Protein AF-A0A7X0IKD5-F1 (afdb_monomer)

Foldseek 3Di:
DDDDDDDDDPPPPPDDPDPPPPPPDDDDPDDDDDPPVVVQVLQVVLCVVCVQWRWGADPVVCKIKIWGPDPQPHIDIDIGNDPVVRVVVVVVVVVVSVVVVVVVVVD

Organism: NCBI:txid321317

Structure (mmCIF, N/CA/C/O backbone):
data_AF-A0A7X0IKD5-F1
#
_entry.id   AF-A0A7X0IKD5-F1
#
loop_
_atom_site.group_PDB
_atom_site.id
_atom_site.type_symbol
_atom_site.label_atom_id
_atom_site.label_alt_id
_atom_site.label_comp_id
_atom_site.label_asym_id
_atom_site.label_entity_id
_atom_site.label_seq_id
_atom_site.pdbx_PDB_ins_code
_atom_site.Cartn_x
_atom_site.Cartn_y
_atom_site.Cartn_z
_atom_site.occupancy
_atom_site.B_iso_or_equiv
_atom_site.auth_seq_id
_atom_site.auth_comp_id
_atom_site.auth_asym_id
_atom_site.auth_atom_id
_atom_site.pdbx_PDB_model_num
ATOM 1 N N . MET A 1 1 ? 57.140 53.766 -25.922 1.00 46.47 1 MET A N 1
AT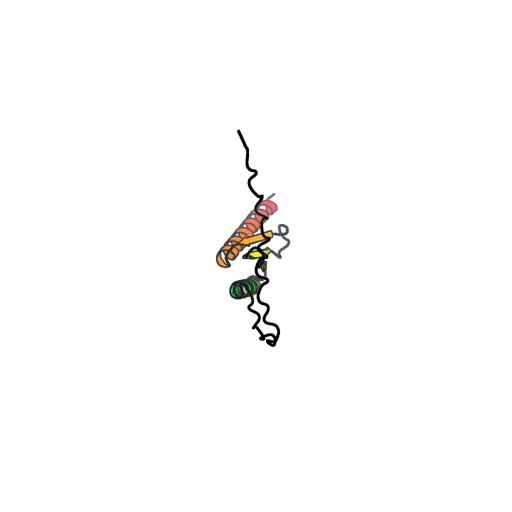OM 2 C CA . MET A 1 1 ? 55.776 53.289 -25.601 1.00 46.47 1 MET A CA 1
ATOM 3 C C . MET A 1 1 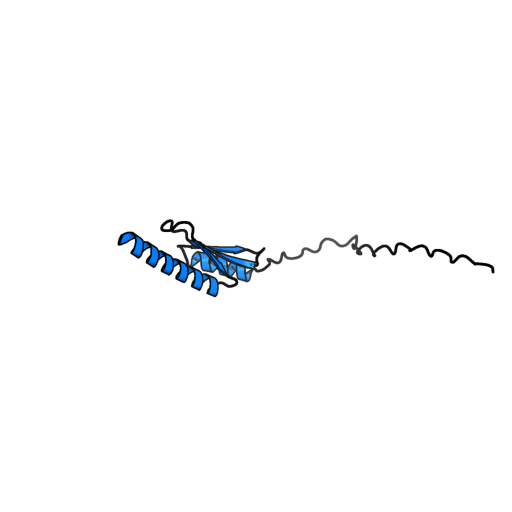? 55.104 52.891 -26.905 1.00 46.47 1 MET A C 1
ATOM 5 O O . MET A 1 1 ? 54.838 53.762 -27.716 1.00 46.47 1 MET A O 1
ATOM 9 N N . SER A 1 2 ? 54.924 51.598 -27.170 1.00 42.94 2 SER A N 1
ATOM 10 C CA . SER A 1 2 ? 54.197 51.131 -28.358 1.00 42.94 2 SER A CA 1
ATOM 11 C C . SER A 1 2 ? 53.437 49.864 -27.976 1.00 42.94 2 SER A C 1
ATOM 13 O O . SER A 1 2 ? 54.025 48.796 -27.806 1.00 42.94 2 SER A O 1
ATOM 15 N N . GLY A 1 3 ? 52.144 50.033 -27.701 1.00 47.09 3 GLY A N 1
ATOM 16 C CA . GLY A 1 3 ? 51.239 48.955 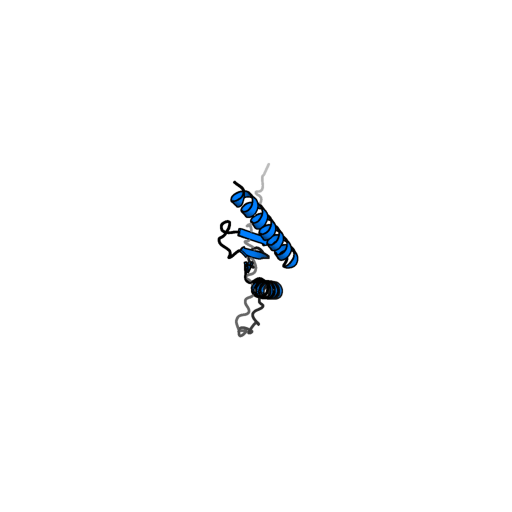-27.330 1.00 47.09 3 GLY A CA 1
ATOM 17 C C . GLY A 1 3 ? 50.872 48.140 -28.562 1.00 47.09 3 GLY A C 1
ATOM 18 O O . GLY A 1 3 ? 50.160 48.622 -29.438 1.00 47.09 3 GLY A O 1
ATOM 19 N N . ARG A 1 4 ? 51.355 46.898 -28.633 1.00 49.28 4 ARG A N 1
ATOM 20 C CA . ARG A 1 4 ? 50.854 45.913 -29.595 1.00 49.28 4 ARG A CA 1
ATOM 21 C C . ARG A 1 4 ? 49.609 45.253 -29.014 1.00 49.28 4 ARG A C 1
ATOM 23 O O . ARG A 1 4 ? 49.666 44.601 -27.973 1.00 49.28 4 ARG A O 1
ATOM 30 N N . HIS A 1 5 ? 48.496 45.457 -29.708 1.00 48.22 5 HIS A N 1
ATOM 31 C CA . HIS A 1 5 ? 47.228 44.769 -29.512 1.00 48.22 5 HIS A CA 1
ATOM 32 C C . HIS A 1 5 ? 47.426 43.245 -29.460 1.00 48.22 5 HIS A C 1
ATOM 34 O O . HIS A 1 5 ? 48.068 42.665 -30.337 1.00 48.22 5 HIS A O 1
ATOM 40 N N . ARG A 1 6 ? 46.851 42.592 -28.441 1.00 51.84 6 ARG A N 1
ATOM 41 C CA . ARG A 1 6 ? 46.657 41.135 -28.434 1.00 51.84 6 ARG A CA 1
ATOM 42 C C . ARG A 1 6 ? 45.565 40.786 -29.452 1.00 51.84 6 ARG A C 1
ATOM 44 O O . ARG A 1 6 ? 44.529 41.453 -29.434 1.00 51.84 6 ARG A O 1
ATOM 51 N N . PRO A 1 7 ? 45.731 39.755 -30.293 1.00 45.53 7 PRO A N 1
ATOM 52 C CA . PRO A 1 7 ? 44.612 39.247 -31.065 1.00 45.53 7 PRO A CA 1
ATOM 53 C C . PRO A 1 7 ? 43.620 38.560 -30.119 1.00 45.53 7 PRO A C 1
ATOM 55 O O . PRO A 1 7 ? 44.000 37.744 -29.276 1.00 45.53 7 PRO A O 1
ATOM 58 N N . VAL A 1 8 ? 42.347 38.927 -30.256 1.00 51.44 8 VAL A N 1
ATOM 59 C CA . VAL A 1 8 ? 41.207 38.183 -29.717 1.00 51.44 8 VAL A CA 1
ATOM 60 C C . VAL A 1 8 ? 41.228 36.816 -30.393 1.00 51.44 8 VAL A C 1
ATOM 62 O O . VAL A 1 8 ? 41.004 36.718 -31.595 1.00 51.44 8 VAL A O 1
ATOM 65 N N . GLN A 1 9 ? 41.565 35.769 -29.640 1.00 52.38 9 GLN A N 1
ATOM 66 C CA . GLN A 1 9 ? 41.351 34.405 -30.104 1.00 52.38 9 GLN A CA 1
ATOM 67 C C . GLN A 1 9 ? 39.844 34.169 -30.113 1.00 52.38 9 GLN A C 1
ATOM 69 O O . GLN A 1 9 ? 39.201 34.169 -29.062 1.00 52.38 9 GLN A O 1
ATOM 74 N N . GLU A 1 10 ? 39.298 34.034 -31.320 1.00 44.50 10 GLU A N 1
ATOM 75 C CA . GLU A 1 10 ? 37.969 33.498 -31.565 1.00 44.50 10 GLU A CA 1
ATOM 76 C C . GLU A 1 10 ? 37.784 32.241 -30.719 1.00 44.50 10 GLU A C 1
ATOM 78 O O . GLU A 1 10 ? 38.531 31.266 -30.835 1.00 44.50 10 GLU A O 1
ATOM 83 N N . ILE A 1 11 ? 36.783 32.280 -29.843 1.00 52.62 11 ILE A N 1
ATOM 84 C CA . ILE A 1 11 ? 36.295 31.106 -29.139 1.00 52.62 11 ILE A CA 1
ATOM 85 C C . ILE A 1 11 ? 35.666 30.236 -30.223 1.00 52.62 11 ILE A C 1
ATOM 87 O O . ILE A 1 11 ? 34.491 30.384 -30.553 1.00 52.62 11 ILE A O 1
ATOM 91 N N . GLY A 1 12 ? 36.487 29.376 -30.826 1.00 43.97 12 GLY A N 1
ATOM 92 C CA . GLY A 1 12 ? 36.030 28.327 -31.713 1.00 43.97 12 GLY A CA 1
ATOM 93 C C . GLY A 1 12 ? 34.936 27.568 -30.982 1.00 43.97 12 GLY A C 1
ATOM 94 O O . GLY A 1 12 ? 35.178 26.955 -29.940 1.00 43.97 12 GLY A O 1
ATOM 95 N N . SER A 1 13 ? 33.719 27.666 -31.504 1.00 56.62 13 SER A N 1
ATOM 96 C CA . SER A 1 13 ? 32.574 26.870 -31.107 1.00 56.62 13 SER A CA 1
ATOM 97 C C . SER A 1 13 ? 32.922 25.405 -31.356 1.00 56.62 13 SER A C 1
ATOM 99 O O . SER A 1 13 ? 32.663 24.840 -32.415 1.00 56.62 13 SER A O 1
ATOM 101 N N . GLN A 1 14 ? 33.564 24.786 -30.365 1.00 58.09 14 GLN A N 1
ATOM 102 C CA . GLN A 1 14 ? 33.742 23.346 -30.269 1.00 58.09 14 GLN A CA 1
ATOM 103 C C . GLN A 1 14 ? 32.338 22.750 -30.162 1.00 58.09 14 GLN A C 1
ATOM 105 O O . GLN A 1 14 ? 31.777 22.602 -29.075 1.00 58.09 14 GLN A O 1
ATOM 110 N N . GLY A 1 15 ? 31.724 22.503 -31.320 1.00 52.44 15 GLY A N 1
ATOM 111 C CA . GLY A 1 15 ? 30.449 21.822 -31.422 1.00 52.44 15 GLY A CA 1
ATOM 112 C C . GLY A 1 15 ? 30.553 20.516 -30.652 1.00 52.44 15 GLY A C 1
ATOM 113 O O . GLY A 1 15 ? 31.449 19.709 -30.906 1.00 52.44 15 GLY A O 1
ATOM 114 N N . ARG A 1 16 ? 29.656 20.316 -29.679 1.00 60.84 16 ARG A N 1
ATOM 115 C CA . ARG A 1 16 ? 29.486 19.013 -29.028 1.00 60.84 16 ARG A CA 1
ATOM 116 C C . ARG A 1 16 ? 29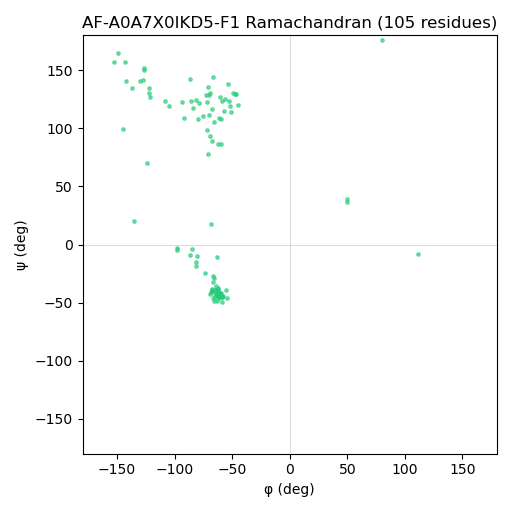.408 17.955 -30.133 1.00 60.84 16 ARG A C 1
ATOM 118 O O . ARG A 1 16 ? 28.606 18.148 -31.050 1.00 60.84 16 ARG A O 1
ATOM 125 N N . PRO A 1 17 ? 30.185 16.860 -30.074 1.00 58.50 17 PRO A N 1
ATOM 126 C CA . PRO A 1 17 ? 30.035 15.796 -31.050 1.00 58.50 17 PRO A CA 1
ATOM 127 C C . PRO A 1 17 ? 28.585 15.316 -30.992 1.00 58.50 17 PRO A C 1
ATOM 129 O O . PRO A 1 17 ? 28.115 14.831 -29.961 1.00 58.50 17 PRO A O 1
ATOM 132 N N . VAL A 1 18 ? 27.859 15.523 -32.092 1.00 66.56 18 VAL A N 1
ATOM 133 C CA . VAL A 1 18 ? 26.505 15.005 -32.270 1.00 66.56 18 VAL A CA 1
ATOM 134 C C . VAL A 1 18 ? 26.592 13.498 -32.073 1.00 66.56 18 VAL A C 1
ATOM 136 O O . VAL A 1 18 ? 27.427 12.833 -32.691 1.00 66.56 18 VAL A O 1
ATOM 139 N N . GLY A 1 19 ? 25.772 12.975 -31.158 1.00 61.12 19 GLY A N 1
ATOM 140 C CA . GLY A 1 19 ? 25.730 11.552 -30.848 1.00 61.12 19 GLY A CA 1
ATOM 141 C C . GLY A 1 19 ? 25.678 10.745 -32.140 1.00 61.12 19 GLY A C 1
ATOM 142 O O . GLY A 1 19 ? 24.882 11.033 -33.033 1.00 61.12 19 GLY A O 1
ATOM 143 N N . ARG A 1 20 ? 26.570 9.760 -32.262 1.00 64.56 20 ARG A N 1
ATOM 144 C CA . ARG A 1 20 ? 26.733 8.950 -33.469 1.00 64.56 20 ARG A CA 1
ATOM 145 C C . ARG A 1 20 ? 25.522 8.026 -33.626 1.00 64.56 20 ARG A C 1
ATOM 147 O O . ARG A 1 20 ? 25.589 6.843 -33.300 1.00 64.56 20 ARG A O 1
ATOM 154 N N . HIS A 1 21 ? 24.402 8.570 -34.100 1.00 59.78 21 HIS A N 1
ATOM 155 C CA . HIS A 1 21 ? 23.265 7.787 -34.562 1.00 59.78 21 HIS A CA 1
ATOM 156 C C . HIS A 1 21 ? 23.768 6.919 -35.715 1.00 59.78 21 HIS A C 1
ATOM 158 O O . HIS A 1 21 ? 24.104 7.425 -36.784 1.00 59.78 21 HIS A O 1
ATOM 164 N N . ARG A 1 22 ? 23.891 5.607 -35.484 1.00 64.62 22 ARG A N 1
ATOM 165 C CA . ARG A 1 22 ? 24.196 4.658 -36.557 1.00 64.62 22 ARG A CA 1
ATOM 166 C C . ARG A 1 22 ? 22.976 4.589 -37.472 1.00 64.62 22 ARG A C 1
ATOM 168 O O . ARG A 1 22 ? 22.052 3.821 -37.213 1.00 64.62 22 ARG A O 1
ATOM 175 N N . SER A 1 23 ? 22.966 5.396 -38.526 1.00 64.38 23 SER A N 1
ATOM 176 C CA . SER A 1 23 ? 22.052 5.207 -39.645 1.00 64.38 23 SER A CA 1
ATOM 177 C C . SER A 1 23 ? 22.323 3.829 -40.265 1.00 64.38 23 SER A C 1
ATOM 179 O O . SER A 1 23 ? 23.467 3.474 -40.543 1.00 64.38 23 SER A O 1
ATOM 181 N N . GLY A 1 24 ? 21.275 3.013 -40.409 1.00 66.69 24 GLY A N 1
ATOM 182 C CA . GLY A 1 24 ? 21.328 1.734 -41.132 1.00 66.69 24 GLY A CA 1
ATOM 183 C C . GLY A 1 24 ? 21.196 0.452 -40.302 1.00 66.69 24 GLY A C 1
ATOM 184 O O . GLY A 1 24 ? 21.031 -0.614 -40.892 1.00 66.69 24 GLY A O 1
ATOM 185 N N . ARG A 1 25 ? 21.202 0.497 -38.959 1.00 67.12 25 ARG A N 1
ATOM 186 C CA . ARG A 1 25 ? 20.877 -0.702 -38.158 1.00 67.12 25 ARG A CA 1
ATOM 187 C C . ARG A 1 25 ? 19.361 -0.793 -37.981 1.00 67.12 25 ARG A C 1
ATOM 189 O O . ARG A 1 25 ? 18.752 0.151 -37.481 1.00 67.12 25 ARG A O 1
ATOM 196 N N . ARG A 1 26 ? 18.750 -1.919 -38.380 1.00 69.25 26 ARG A N 1
ATOM 197 C CA . ARG A 1 26 ? 17.345 -2.209 -38.038 1.00 69.25 26 ARG A CA 1
ATOM 198 C C . ARG A 1 26 ? 17.178 -2.086 -36.516 1.00 69.25 26 ARG A C 1
ATOM 200 O O . ARG A 1 26 ? 18.077 -2.549 -35.808 1.00 69.25 26 ARG A O 1
ATOM 207 N N . PRO A 1 27 ? 16.086 -1.477 -36.017 1.00 72.88 27 PRO A N 1
ATOM 208 C CA . PRO A 1 27 ? 15.819 -1.427 -34.587 1.00 72.88 27 PRO A CA 1
ATOM 209 C C . PRO A 1 27 ? 15.905 -2.838 -34.009 1.00 72.88 27 PRO A C 1
ATOM 211 O O . PRO A 1 27 ? 15.199 -3.743 -34.452 1.00 72.88 27 PRO A O 1
ATOM 214 N N . GLU A 1 28 ? 16.823 -3.037 -33.070 1.00 79.69 28 GLU A N 1
ATOM 215 C CA . GLU A 1 28 ? 16.885 -4.272 -32.304 1.00 79.69 28 GLU A CA 1
ATOM 216 C C . GLU A 1 28 ? 15.665 -4.290 -31.382 1.00 79.69 28 GLU A C 1
ATOM 218 O O . GLU A 1 28 ? 15.376 -3.299 -30.707 1.00 79.69 28 GLU A O 1
ATOM 223 N N . MET A 1 29 ? 14.903 -5.382 -31.397 1.00 76.31 29 MET A N 1
ATOM 224 C CA . MET A 1 29 ? 13.740 -5.517 -30.530 1.00 76.31 29 MET A CA 1
ATOM 225 C C . MET A 1 29 ? 14.236 -5.719 -29.097 1.00 76.31 29 MET A C 1
ATOM 227 O O . MET A 1 29 ? 14.627 -6.816 -28.711 1.00 76.31 29 MET A O 1
ATOM 231 N N . VAL 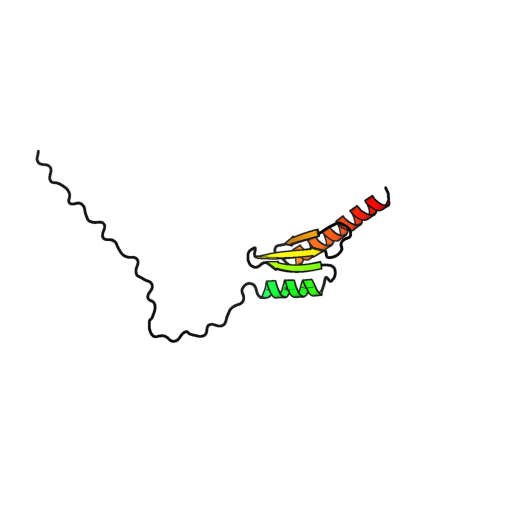A 1 30 ? 14.260 -4.641 -28.317 1.00 77.31 30 VAL A N 1
ATOM 232 C CA . VAL A 1 30 ? 14.656 -4.689 -26.908 1.00 77.31 30 VAL A CA 1
ATOM 233 C C . VAL A 1 30 ? 13.465 -5.163 -26.080 1.00 77.31 30 VAL A C 1
ATOM 235 O O . VAL A 1 30 ? 12.393 -4.554 -26.118 1.00 77.31 30 VAL A O 1
ATOM 238 N N . THR A 1 31 ? 13.645 -6.229 -25.299 1.00 77.50 31 THR A N 1
ATOM 239 C CA . THR A 1 31 ? 12.626 -6.682 -24.345 1.00 77.50 31 THR A CA 1
ATOM 240 C C . THR A 1 31 ? 12.322 -5.566 -23.349 1.00 77.50 31 THR A C 1
ATOM 242 O O . THR A 1 31 ? 13.214 -5.063 -22.662 1.00 77.50 31 THR A O 1
ATOM 245 N N . ARG A 1 32 ? 11.047 -5.174 -23.248 1.00 71.94 32 ARG A N 1
ATOM 246 C CA . ARG A 1 32 ? 10.615 -4.124 -22.322 1.00 71.94 32 ARG A CA 1
ATOM 247 C C . ARG A 1 32 ? 10.816 -4.592 -20.879 1.00 71.94 32 ARG A C 1
ATOM 249 O O . ARG A 1 32 ? 10.033 -5.386 -20.363 1.00 71.94 32 ARG A O 1
ATOM 256 N N . ARG A 1 33 ? 11.835 -4.060 -20.203 1.00 76.06 33 ARG A N 1
ATOM 257 C CA . ARG A 1 33 ? 12.033 -4.264 -18.763 1.00 76.06 33 ARG A CA 1
ATOM 258 C C . ARG A 1 33 ? 10.971 -3.478 -17.991 1.00 76.06 33 ARG A C 1
ATOM 260 O O . ARG A 1 33 ? 10.860 -2.264 -18.156 1.00 76.06 33 ARG A O 1
ATOM 267 N N . ARG A 1 34 ? 10.188 -4.161 -17.151 1.00 76.81 34 ARG A N 1
ATOM 268 C CA . ARG A 1 34 ? 9.341 -3.493 -16.152 1.00 76.81 34 ARG A CA 1
ATOM 269 C C . ARG A 1 34 ? 10.227 -3.085 -14.978 1.00 76.81 34 ARG A C 1
ATOM 271 O O . ARG A 1 34 ? 10.907 -3.929 -14.400 1.00 76.81 34 ARG A O 1
ATOM 278 N N . PHE A 1 35 ? 10.257 -1.792 -14.675 1.00 78.75 35 PHE A N 1
ATOM 279 C CA . PHE A 1 35 ? 10.904 -1.292 -13.465 1.00 78.75 35 PHE A CA 1
ATOM 280 C C . PHE A 1 35 ? 10.136 -1.769 -12.230 1.00 78.75 35 PHE A C 1
ATOM 282 O O . PHE A 1 35 ? 8.912 -1.878 -12.284 1.00 78.75 35 PHE A O 1
ATOM 289 N N . ASP A 1 36 ? 10.872 -2.075 -11.158 1.00 89.56 36 ASP A N 1
ATOM 290 C CA . ASP A 1 36 ? 10.338 -2.468 -9.847 1.00 89.56 36 ASP A CA 1
ATOM 291 C C . ASP A 1 36 ? 9.269 -3.588 -9.912 1.00 89.56 36 ASP A C 1
ATOM 293 O O . ASP A 1 36 ? 8.300 -3.595 -9.155 1.00 89.56 36 ASP A O 1
ATOM 297 N N . ALA A 1 37 ? 9.442 -4.552 -10.829 1.00 90.56 37 ALA A N 1
ATOM 298 C CA . ALA A 1 37 ? 8.482 -5.635 -11.068 1.00 90.56 37 ALA A CA 1
ATOM 299 C C . ALA A 1 37 ? 8.161 -6.441 -9.798 1.00 90.56 37 ALA A C 1
ATOM 301 O O . ALA A 1 37 ? 6.999 -6.768 -9.561 1.00 90.56 37 ALA A O 1
ATOM 302 N N . ASP A 1 38 ? 9.168 -6.689 -8.960 1.00 92.62 38 ASP A N 1
ATOM 303 C CA . ASP A 1 38 ? 8.998 -7.411 -7.698 1.00 92.62 38 ASP A CA 1
ATOM 304 C C . ASP A 1 38 ? 8.174 -6.606 -6.689 1.00 92.62 38 ASP A C 1
ATOM 306 O O . ASP A 1 38 ? 7.333 -7.170 -5.997 1.00 92.62 38 ASP A O 1
ATOM 310 N N . ALA A 1 39 ? 8.363 -5.284 -6.623 1.00 93.94 39 ALA A N 1
ATOM 311 C CA . ALA A 1 39 ? 7.585 -4.422 -5.732 1.00 93.94 39 ALA A CA 1
ATOM 312 C C . ALA A 1 39 ? 6.116 -4.351 -6.173 1.00 93.94 39 ALA A C 1
ATOM 314 O O . ALA A 1 39 ? 5.212 -4.420 -5.343 1.00 93.94 39 ALA A O 1
ATOM 315 N N . ILE A 1 40 ? 5.871 -4.294 -7.486 1.00 94.50 40 ILE A N 1
ATOM 316 C CA . ILE A 1 40 ? 4.518 -4.357 -8.051 1.00 94.50 40 ILE A CA 1
ATOM 317 C C . ILE A 1 40 ? 3.855 -5.699 -7.709 1.00 94.50 40 ILE A C 1
ATOM 319 O O . ILE A 1 40 ? 2.702 -5.718 -7.282 1.00 94.50 40 ILE A O 1
ATOM 323 N N . ALA A 1 41 ? 4.576 -6.813 -7.863 1.00 95.38 41 ALA A N 1
ATOM 324 C C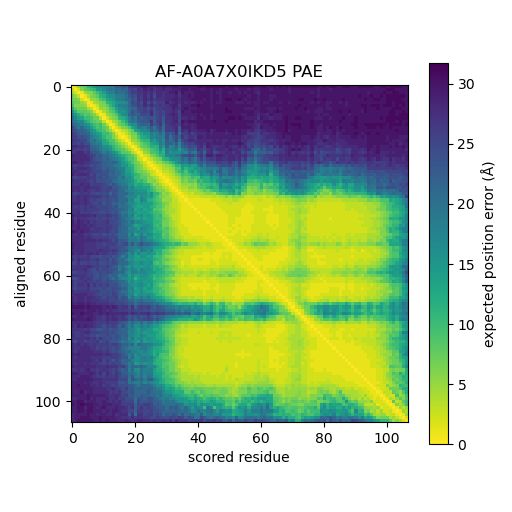A . ALA A 1 41 ? 4.061 -8.140 -7.530 1.00 95.38 41 ALA A CA 1
ATOM 325 C C . ALA A 1 41 ? 3.753 -8.283 -6.030 1.00 95.38 41 ALA A C 1
ATOM 327 O O . ALA A 1 41 ? 2.701 -8.806 -5.669 1.00 95.38 41 ALA A O 1
ATOM 328 N N . GLN A 1 42 ? 4.626 -7.771 -5.159 1.00 95.81 42 GLN A N 1
ATOM 329 C CA . GLN A 1 42 ? 4.403 -7.774 -3.712 1.00 95.81 42 GLN A CA 1
ATOM 330 C C . GLN A 1 42 ? 3.185 -6.935 -3.311 1.00 95.81 42 GLN A C 1
ATOM 332 O O . GLN A 1 42 ? 2.381 -7.391 -2.503 1.00 95.81 42 GLN A O 1
ATOM 337 N N . ALA A 1 43 ? 3.009 -5.747 -3.900 1.00 95.69 43 ALA A N 1
ATOM 338 C CA . ALA A 1 43 ? 1.829 -4.923 -3.648 1.00 95.69 43 ALA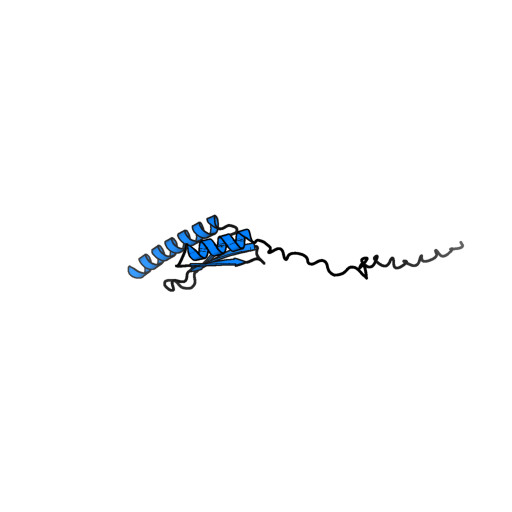 A CA 1
ATOM 339 C C . ALA A 1 43 ? 0.537 -5.640 -4.067 1.00 95.69 43 ALA A C 1
ATOM 341 O O . ALA A 1 43 ? -0.415 -5.664 -3.297 1.00 95.69 43 ALA A O 1
ATOM 342 N N . ALA A 1 44 ? 0.528 -6.279 -5.243 1.00 95.88 44 ALA A N 1
ATOM 343 C CA . ALA A 1 44 ? -0.624 -7.041 -5.726 1.00 95.88 44 ALA A CA 1
ATOM 344 C C . ALA A 1 44 ? -0.935 -8.264 -4.847 1.00 95.88 44 ALA A C 1
ATOM 346 O O . ALA A 1 44 ? -2.097 -8.560 -4.584 1.00 95.88 44 ALA A O 1
ATOM 347 N N . MET A 1 45 ? 0.093 -8.969 -4.366 1.00 96.19 45 MET A N 1
ATOM 348 C CA . MET A 1 45 ? -0.091 -10.060 -3.409 1.00 96.19 45 MET A CA 1
ATOM 349 C C . MET A 1 45 ? -0.684 -9.540 -2.096 1.00 96.19 45 MET A C 1
ATOM 351 O O . MET A 1 45 ? -1.583 -10.163 -1.539 1.00 96.19 45 MET A O 1
ATOM 355 N N . LEU A 1 46 ? -0.198 -8.402 -1.600 1.00 95.00 46 LEU A N 1
ATOM 356 C CA . LEU A 1 46 ? -0.689 -7.824 -0.356 1.00 95.00 46 LEU A CA 1
ATOM 357 C C . LEU A 1 46 ? -2.141 -7.336 -0.474 1.00 95.00 46 LEU A C 1
ATOM 359 O O . LEU A 1 46 ? -2.921 -7.583 0.439 1.00 95.00 46 LEU A O 1
ATOM 363 N N . ASP A 1 47 ? -2.507 -6.727 -1.601 1.00 95.38 47 ASP A N 1
ATOM 364 C CA . ASP A 1 47 ? -3.886 -6.338 -1.933 1.00 95.38 47 ASP A CA 1
ATOM 365 C C . ASP A 1 47 ? -4.849 -7.535 -1.845 1.00 95.38 47 ASP A C 1
ATOM 367 O O . ASP A 1 47 ? -5.884 -7.474 -1.186 1.00 95.38 47 ASP A O 1
ATOM 371 N N . GLN A 1 48 ? -4.454 -8.682 -2.408 1.00 95.25 48 GLN A N 1
ATOM 372 C CA . GLN A 1 48 ? -5.250 -9.915 -2.353 1.00 95.25 48 GLN A CA 1
ATOM 373 C C . GLN A 1 48 ? -5.383 -10.494 -0.938 1.00 95.25 48 GLN A C 1
ATOM 375 O O . GLN A 1 48 ? -6.393 -11.123 -0.619 1.00 95.25 48 GLN A O 1
ATOM 380 N N . LEU A 1 49 ? -4.363 -10.322 -0.094 1.00 94.44 49 LEU A N 1
ATOM 381 C CA . LEU A 1 49 ? -4.346 -10.857 1.270 1.00 94.44 49 LEU A CA 1
ATOM 382 C C . LEU A 1 49 ? -5.117 -9.991 2.272 1.00 94.44 49 LEU A C 1
ATOM 384 O O . LEU A 1 49 ? -5.456 -10.473 3.352 1.00 94.44 49 LEU A O 1
ATOM 388 N N . GLU A 1 50 ? -5.380 -8.727 1.947 1.00 89.50 50 GLU A N 1
ATOM 389 C CA . GLU A 1 50 ? -5.920 -7.735 2.877 1.00 89.50 50 GLU A CA 1
ATOM 390 C C . GLU A 1 50 ? -7.221 -7.119 2.323 1.00 89.50 50 GLU A C 1
ATOM 392 O O . GLU A 1 50 ? -7.257 -5.935 2.010 1.00 89.50 50 GLU A O 1
ATOM 397 N N . PRO A 1 51 ? -8.339 -7.868 2.253 1.00 84.94 51 PRO A N 1
ATOM 398 C CA . PRO A 1 51 ? -9.560 -7.469 1.530 1.00 84.94 51 PRO A CA 1
ATOM 399 C C . PRO A 1 51 ? -10.272 -6.210 2.066 1.00 84.94 51 PRO A C 1
ATOM 401 O O . PRO A 1 51 ? -11.202 -5.706 1.440 1.00 84.94 51 PRO A O 1
ATOM 404 N N . GLY A 1 52 ? -9.878 -5.704 3.239 1.00 89.69 52 GLY A N 1
ATOM 405 C CA . GLY A 1 52 ? -10.363 -4.430 3.787 1.00 89.69 52 GLY A CA 1
ATOM 406 C C . GLY A 1 52 ? -9.599 -3.201 3.280 1.00 89.69 52 GLY A C 1
ATOM 407 O O . GLY A 1 52 ? -9.961 -2.071 3.624 1.00 89.69 52 GLY A O 1
ATOM 408 N N . TRP A 1 53 ? -8.552 -3.419 2.489 1.00 93.81 53 TRP A N 1
ATOM 409 C CA . TRP A 1 53 ? -7.610 -2.418 2.026 1.00 93.81 53 TRP A CA 1
ATOM 410 C C . TRP A 1 53 ? -7.425 -2.524 0.516 1.00 93.81 53 TRP A C 1
ATOM 412 O O . TRP A 1 53 ? -7.350 -3.614 -0.031 1.00 93.81 53 TRP A O 1
ATOM 422 N N . LEU A 1 54 ? -7.319 -1.374 -0.141 1.00 94.62 54 LEU A N 1
ATOM 423 C CA . LEU A 1 54 ? -6.792 -1.271 -1.495 1.00 94.62 54 LEU A CA 1
ATOM 424 C C . LEU A 1 54 ? -5.298 -0.957 -1.393 1.00 94.62 54 LEU A C 1
ATOM 426 O O . LEU A 1 54 ? -4.941 0.063 -0.800 1.00 94.62 54 LEU A O 1
ATOM 430 N N . VAL A 1 55 ? -4.439 -1.795 -1.970 1.00 96.50 55 VAL A N 1
ATOM 431 C CA . VAL A 1 55 ? -2.976 -1.686 -1.878 1.00 96.50 55 VAL A CA 1
ATOM 432 C C . VAL A 1 55 ? -2.346 -1.565 -3.264 1.00 96.50 55 VAL A C 1
ATOM 434 O O . VAL A 1 55 ? -2.665 -2.308 -4.187 1.00 96.50 55 VAL A O 1
ATOM 437 N N . TRP A 1 56 ? -1.400 -0.636 -3.425 1.00 96.25 56 TRP A N 1
ATOM 438 C CA . TRP A 1 56 ? -0.659 -0.480 -4.679 1.00 96.25 56 TRP A CA 1
ATOM 439 C C . TRP A 1 56 ? 0.768 0.038 -4.472 1.00 96.25 56 TRP A C 1
ATOM 441 O O . TRP A 1 56 ? 1.129 0.558 -3.415 1.00 96.25 56 TRP A O 1
ATOM 451 N N . TYR A 1 57 ? 1.592 -0.090 -5.517 1.00 96.50 57 TYR A N 1
ATOM 452 C CA . TYR A 1 57 ? 2.949 0.455 -5.564 1.00 96.50 57 TYR A CA 1
ATOM 453 C C . TYR A 1 57 ? 3.022 1.648 -6.521 1.00 96.50 57 TYR A C 1
ATOM 455 O O . TYR A 1 57 ? 2.687 1.534 -7.702 1.00 96.50 57 TYR A O 1
ATOM 463 N N . GLY A 1 58 ? 3.472 2.797 -6.022 1.00 93.81 58 GLY A N 1
ATOM 464 C CA . GLY A 1 58 ? 3.701 3.993 -6.826 1.00 93.81 58 GLY A CA 1
ATOM 465 C C . GLY A 1 58 ? 5.136 4.039 -7.337 1.00 93.81 58 GLY A C 1
ATOM 466 O O . GLY A 1 58 ? 6.050 4.332 -6.573 1.00 93.81 58 GLY A O 1
ATOM 467 N N . THR A 1 59 ? 5.344 3.825 -8.635 1.00 89.94 59 THR A N 1
ATOM 468 C CA . THR A 1 59 ? 6.684 3.810 -9.257 1.00 89.94 59 THR A CA 1
ATOM 469 C C . THR A 1 59 ? 7.402 5.162 -9.223 1.00 89.94 59 THR A C 1
ATOM 471 O O . THR A 1 59 ? 8.626 5.193 -9.165 1.00 89.94 59 THR A O 1
ATOM 474 N N . TYR A 1 60 ? 6.670 6.281 -9.216 1.00 87.19 60 TYR A N 1
ATOM 475 C CA . TYR A 1 60 ? 7.263 7.626 -9.169 1.00 87.19 60 TYR A CA 1
ATOM 476 C C . TYR A 1 60 ? 7.919 7.949 -7.823 1.00 87.19 60 TYR A C 1
ATOM 478 O O . TYR A 1 60 ? 9.017 8.496 -7.790 1.00 87.19 60 TYR A O 1
ATOM 486 N N . PHE A 1 61 ? 7.265 7.582 -6.720 1.00 90.69 61 PHE A N 1
ATOM 487 C CA . PHE A 1 61 ? 7.775 7.794 -5.359 1.00 90.69 61 PHE A CA 1
ATOM 488 C C . PHE A 1 61 ? 8.444 6.545 -4.774 1.00 90.69 61 PHE A C 1
ATOM 490 O O . PHE A 1 61 ? 8.967 6.584 -3.665 1.00 90.69 61 PHE A O 1
ATOM 497 N N . ARG A 1 62 ? 8.427 5.440 -5.531 1.00 93.88 62 ARG A N 1
ATOM 498 C CA . ARG A 1 62 ? 8.940 4.113 -5.169 1.00 93.88 62 ARG A CA 1
ATOM 499 C C . ARG A 1 62 ? 8.439 3.624 -3.809 1.00 93.88 62 ARG A C 1
ATOM 501 O O . ARG A 1 62 ? 9.176 2.986 -3.065 1.00 93.88 62 ARG A O 1
ATOM 508 N N . GLN A 1 63 ? 7.169 3.895 -3.517 1.00 96.12 63 GLN A N 1
ATOM 509 C CA . GLN A 1 63 ? 6.550 3.666 -2.215 1.00 96.12 63 GLN A CA 1
ATOM 510 C C . GLN A 1 63 ? 5.278 2.822 -2.346 1.00 96.12 63 GLN A C 1
ATOM 512 O O . GLN A 1 63 ? 4.583 2.866 -3.365 1.00 96.12 63 GLN A O 1
ATOM 517 N N . PHE A 1 64 ? 4.975 2.057 -1.302 1.00 96.31 64 PHE A N 1
ATOM 518 C CA . PHE A 1 64 ? 3.718 1.338 -1.155 1.00 96.31 64 PHE A CA 1
ATOM 519 C C . PHE A 1 64 ? 2.665 2.232 -0.510 1.00 96.31 64 PHE A C 1
ATOM 521 O O . PHE A 1 64 ? 2.962 2.998 0.410 1.00 96.31 64 PHE A O 1
ATOM 528 N N . TYR A 1 65 ? 1.434 2.084 -0.972 1.00 96.19 65 TYR A N 1
ATOM 529 C CA . TYR A 1 65 ? 0.268 2.815 -0.507 1.00 96.19 65 TYR A CA 1
ATOM 530 C C . TYR A 1 65 ? -0.826 1.817 -0.152 1.00 96.19 65 TYR A C 1
ATOM 532 O O . TYR A 1 65 ? -1.003 0.825 -0.861 1.00 96.19 65 TYR A O 1
ATOM 540 N N . ALA A 1 66 ? -1.560 2.089 0.922 1.00 96.00 66 ALA A N 1
ATOM 541 C CA . ALA A 1 66 ? -2.754 1.342 1.278 1.00 96.00 66 ALA A CA 1
ATOM 542 C C . ALA A 1 66 ? -3.863 2.297 1.724 1.00 96.00 66 ALA A C 1
ATOM 544 O O . ALA A 1 66 ? -3.623 3.204 2.523 1.00 96.00 66 ALA A O 1
ATOM 545 N N . VAL A 1 67 ? -5.079 2.077 1.229 1.00 93.50 67 VAL A N 1
ATOM 546 C CA . VAL A 1 67 ? -6.274 2.842 1.607 1.00 93.50 67 VAL A CA 1
ATOM 547 C C . VAL A 1 67 ? -7.324 1.906 2.180 1.00 93.50 67 VAL A C 1
ATOM 549 O O . VAL A 1 67 ? -7.684 0.913 1.551 1.00 93.50 67 VAL A O 1
ATOM 552 N N . ALA A 1 68 ? -7.819 2.221 3.375 1.00 91.88 68 ALA A N 1
ATOM 553 C CA . ALA A 1 68 ? -8.868 1.439 4.009 1.00 91.88 68 ALA A CA 1
ATOM 554 C C . ALA A 1 68 ? -10.199 1.687 3.294 1.00 91.88 68 ALA A C 1
ATOM 556 O O . ALA A 1 68 ? -10.644 2.826 3.156 1.00 91.88 68 ALA A O 1
ATOM 557 N N . MET A 1 69 ? -10.872 0.608 2.903 1.00 87.56 69 MET A N 1
ATOM 558 C CA . MET A 1 69 ? -12.160 0.672 2.205 1.00 87.56 69 MET A CA 1
ATOM 559 C C . MET A 1 69 ? -13.355 0.759 3.171 1.00 87.56 69 MET A C 1
ATOM 561 O O . MET A 1 69 ? -14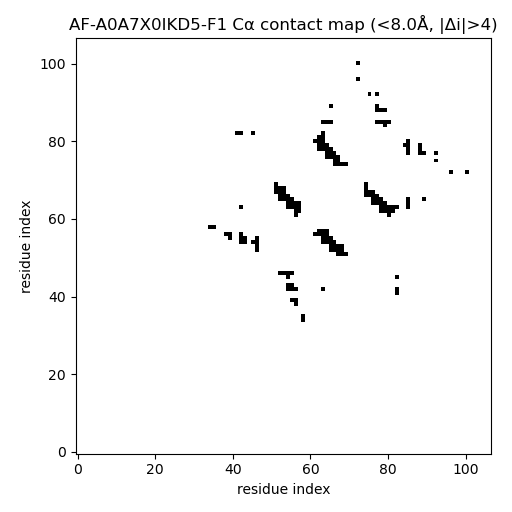.488 1.007 2.764 1.00 87.56 69 MET A O 1
ATOM 565 N N . SER A 1 70 ? -13.122 0.576 4.474 1.00 74.62 70 SER A N 1
ATOM 566 C CA . SER A 1 70 ? -14.157 0.673 5.507 1.00 74.62 70 SER A CA 1
ATOM 567 C C . SER A 1 70 ? -14.459 2.136 5.856 1.00 74.62 70 SER A C 1
ATOM 569 O O . SER A 1 70 ? -13.700 2.776 6.581 1.00 74.62 70 SER A O 1
ATOM 571 N N . GLY A 1 71 ? -15.628 2.634 5.448 1.00 64.94 71 GLY A N 1
ATOM 572 C CA . GLY A 1 71 ? -16.091 4.013 5.681 1.00 64.94 71 GLY A CA 1
ATOM 573 C C . GLY A 1 71 ? -16.414 4.410 7.133 1.00 64.94 71 GLY A C 1
ATOM 574 O O . GLY A 1 71 ? -17.113 5.393 7.346 1.00 64.94 71 GLY A O 1
ATOM 575 N N . LYS A 1 72 ? -15.946 3.671 8.147 1.00 69.19 72 LYS A N 1
ATOM 576 C CA . LYS A 1 72 ? -16.318 3.899 9.558 1.00 69.19 72 LYS A CA 1
ATOM 577 C C . LYS A 1 72 ? -15.672 5.133 10.201 1.00 69.19 72 LYS A C 1
ATOM 579 O O . LYS A 1 72 ? -16.226 5.635 11.169 1.00 69.19 72 LYS A O 1
ATOM 584 N N . VAL A 1 73 ? -14.520 5.603 9.708 1.00 60.78 73 VAL A N 1
ATOM 585 C CA . VAL A 1 73 ? -13.762 6.729 10.313 1.00 60.78 73 VAL A CA 1
ATOM 586 C C . VAL A 1 73 ? -13.262 7.731 9.250 1.00 60.78 73 VAL A C 1
ATOM 588 O O . VAL A 1 73 ? -12.371 8.533 9.492 1.00 60.78 73 VAL A O 1
ATOM 591 N N . GLY A 1 74 ? -13.865 7.734 8.057 1.00 68.06 74 GLY A N 1
ATOM 592 C CA . GLY A 1 74 ? -13.364 8.510 6.914 1.00 68.06 74 GLY A CA 1
ATOM 593 C C . GLY A 1 74 ? -12.195 7.819 6.192 1.00 68.06 74 GLY A C 1
ATOM 594 O O . GLY A 1 74 ? -11.776 6.733 6.601 1.00 68.06 74 GLY A O 1
ATOM 595 N N . PRO A 1 75 ? -11.705 8.388 5.074 1.00 71.00 75 PRO A N 1
ATOM 596 C CA . PRO A 1 75 ? -10.672 7.752 4.261 1.00 71.00 75 PRO A CA 1
ATOM 597 C C . PRO A 1 75 ? -9.341 7.695 5.021 1.00 71.00 75 PRO A C 1
ATOM 599 O O . PRO A 1 75 ? -8.750 8.726 5.335 1.00 71.00 75 PRO A O 1
ATOM 602 N N . LEU A 1 76 ? -8.862 6.481 5.297 1.00 87.88 76 LEU A N 1
ATOM 603 C CA . LEU A 1 76 ? -7.587 6.232 5.969 1.00 87.88 76 LEU A CA 1
ATOM 604 C C . LEU A 1 76 ? -6.562 5.752 4.944 1.00 87.88 76 LEU A C 1
ATOM 606 O O . LEU A 1 76 ? -6.764 4.717 4.314 1.00 87.88 76 LEU A O 1
ATOM 610 N N . CYS A 1 77 ? -5.477 6.506 4.782 1.00 91.19 77 CYS A N 1
ATOM 611 C CA . CYS A 1 77 ? -4.395 6.205 3.850 1.00 91.19 77 CYS A CA 1
ATOM 612 C C . CYS A 1 77 ? -3.076 6.094 4.614 1.00 91.19 77 CYS A C 1
ATOM 614 O O . CYS A 1 77 ? -2.741 6.981 5.399 1.00 91.19 77 CYS A O 1
ATOM 616 N N . VAL A 1 78 ? -2.331 5.019 4.376 1.00 94.38 78 VAL A N 1
ATOM 617 C CA . VAL A 1 78 ? -1.002 4.786 4.952 1.00 94.38 78 VAL A CA 1
ATOM 618 C C . VAL A 1 78 ? -0.000 4.486 3.846 1.00 94.38 78 VAL A C 1
ATOM 620 O O . VAL A 1 78 ? -0.366 4.003 2.771 1.00 94.38 78 VAL A O 1
ATOM 623 N N . THR A 1 79 ? 1.271 4.810 4.084 1.00 96.31 79 THR A N 1
ATOM 624 C CA . THR A 1 79 ? 2.317 4.699 3.062 1.00 96.31 79 THR A CA 1
ATOM 625 C C . THR A 1 79 ? 3.630 4.229 3.672 1.00 96.31 79 THR A C 1
ATOM 627 O O . THR A 1 79 ? 4.028 4.679 4.745 1.00 96.31 79 THR A O 1
ATOM 630 N N . ALA A 1 80 ? 4.360 3.358 2.977 1.00 96.69 80 ALA A N 1
ATOM 631 C CA . ALA A 1 80 ? 5.614 2.805 3.489 1.00 96.69 80 ALA A CA 1
ATOM 632 C C . ALA A 1 80 ? 6.583 2.395 2.376 1.00 96.69 80 ALA A C 1
ATOM 634 O O . ALA A 1 80 ? 6.181 2.124 1.249 1.00 96.69 80 ALA A O 1
ATOM 635 N N . GLN A 1 81 ? 7.876 2.328 2.697 1.00 93.88 81 GLN A N 1
ATOM 636 C CA . GLN A 1 81 ? 8.937 1.960 1.746 1.00 93.88 81 GLN A CA 1
ATOM 637 C C . GLN A 1 81 ? 9.066 0.436 1.535 1.00 93.88 81 GLN A C 1
ATOM 639 O O . GLN A 1 81 ? 9.770 -0.005 0.632 1.00 93.88 81 GLN A O 1
ATOM 644 N N . SER A 1 82 ? 8.380 -0.380 2.342 1.00 94.25 82 SER A N 1
ATOM 645 C CA . SER A 1 82 ? 8.356 -1.843 2.225 1.00 94.25 82 SER A CA 1
ATOM 646 C C . SER A 1 82 ? 6.971 -2.408 2.549 1.00 94.25 82 SER A C 1
ATOM 648 O O . SER A 1 82 ? 6.189 -1.780 3.265 1.00 94.25 82 SER A O 1
ATOM 650 N N . CYS A 1 83 ? 6.677 -3.614 2.050 1.00 92.69 83 CYS A N 1
ATOM 651 C CA . CYS A 1 83 ? 5.416 -4.307 2.332 1.00 92.69 83 CYS A CA 1
ATOM 652 C C . CYS A 1 83 ? 5.233 -4.631 3.817 1.00 92.69 83 CYS A C 1
ATOM 654 O O . CYS A 1 83 ? 4.135 -4.489 4.343 1.00 92.69 83 CYS A O 1
ATOM 656 N N . GLU A 1 84 ? 6.296 -5.043 4.507 1.00 94.62 84 GLU A N 1
ATOM 657 C CA . GLU A 1 84 ? 6.232 -5.347 5.939 1.00 94.62 84 GLU A CA 1
ATOM 658 C C . GLU A 1 84 ? 5.884 -4.099 6.756 1.00 94.62 84 GLU A C 1
ATOM 660 O O . GLU A 1 84 ? 4.936 -4.116 7.539 1.00 94.62 84 GLU A O 1
ATOM 665 N N . ALA A 1 85 ? 6.576 -2.984 6.500 1.00 94.94 85 ALA A N 1
ATOM 666 C CA . ALA A 1 85 ? 6.286 -1.718 7.163 1.00 94.94 85 ALA A CA 1
ATOM 667 C C . ALA A 1 85 ? 4.864 -1.226 6.848 1.00 94.94 85 ALA A C 1
ATOM 669 O O . ALA A 1 85 ? 4.188 -0.708 7.736 1.00 94.94 85 ALA A O 1
ATOM 670 N N . LEU A 1 86 ? 4.385 -1.427 5.613 1.00 96.12 86 LEU A N 1
ATOM 671 C CA . LEU A 1 86 ? 3.015 -1.083 5.237 1.00 96.12 86 LEU A CA 1
ATOM 672 C C . LEU A 1 86 ? 1.997 -1.883 6.054 1.00 96.12 86 LEU A C 1
ATOM 674 O O . LEU A 1 86 ? 1.065 -1.298 6.596 1.00 96.12 86 LEU A O 1
ATOM 678 N N . ARG A 1 87 ? 2.195 -3.200 6.202 1.00 94.56 87 ARG A N 1
ATOM 679 C CA . ARG A 1 87 ? 1.307 -4.057 7.004 1.00 94.56 87 ARG A CA 1
ATOM 680 C C . ARG A 1 87 ? 1.262 -3.630 8.461 1.00 94.56 87 ARG A C 1
ATOM 682 O O . ARG A 1 87 ? 0.177 -3.581 9.037 1.00 94.56 87 ARG A O 1
ATOM 689 N N . THR A 1 88 ? 2.411 -3.301 9.047 1.00 95.31 88 THR A N 1
ATOM 690 C CA . THR A 1 88 ? 2.469 -2.785 10.419 1.00 95.31 88 THR A CA 1
ATOM 691 C C . THR A 1 88 ? 1.642 -1.510 10.546 1.00 95.31 88 THR A C 1
ATOM 693 O O . THR A 1 88 ? 0.745 -1.455 11.385 1.00 95.31 88 THR A O 1
ATOM 696 N N . GLN A 1 89 ? 1.839 -0.541 9.644 1.00 94.06 89 GLN A N 1
ATOM 697 C CA . GLN A 1 89 ? 1.047 0.690 9.642 1.00 94.06 89 GLN A CA 1
ATOM 698 C C . GLN A 1 89 ? -0.452 0.423 9.453 1.00 94.06 89 GLN A C 1
ATOM 700 O O . GLN A 1 89 ? -1.260 1.019 10.155 1.00 94.06 89 GLN A O 1
ATOM 705 N N . MET A 1 90 ? -0.849 -0.491 8.560 1.00 93.69 90 MET A N 1
ATOM 706 C CA . MET A 1 90 ? -2.258 -0.863 8.361 1.00 93.69 90 MET A CA 1
ATOM 707 C C . MET A 1 90 ? -2.890 -1.383 9.660 1.00 93.69 90 MET A C 1
ATOM 709 O O . MET A 1 90 ? -3.992 -0.973 10.025 1.00 93.69 90 MET A O 1
ATOM 713 N N . ARG A 1 91 ? -2.183 -2.248 10.400 1.00 92.75 91 ARG A N 1
ATOM 714 C CA . ARG A 1 91 ? -2.666 -2.790 11.681 1.00 92.75 91 ARG A CA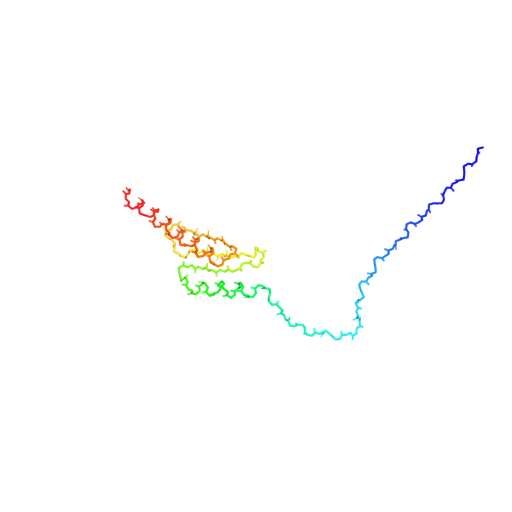 1
ATOM 715 C C . ARG A 1 91 ? -2.728 -1.741 12.783 1.00 92.75 91 ARG A C 1
ATOM 717 O O . ARG A 1 91 ? -3.703 -1.718 13.533 1.00 92.75 91 ARG A O 1
ATOM 724 N N . GLU A 1 92 ? -1.733 -0.865 12.868 1.00 91.06 92 GLU A N 1
ATOM 725 C CA . GLU A 1 92 ? -1.751 0.274 13.791 1.00 91.06 92 GLU A CA 1
ATOM 726 C C . GLU A 1 92 ? -2.931 1.204 13.496 1.00 91.06 92 GLU A C 1
ATOM 728 O O . GLU A 1 92 ? -3.653 1.608 14.410 1.00 91.06 92 GLU A O 1
ATOM 733 N N . ALA A 1 93 ? -3.191 1.472 12.217 1.00 88.88 93 ALA A N 1
ATOM 734 C CA . ALA A 1 93 ? -4.297 2.309 11.783 1.00 88.88 93 ALA A CA 1
ATOM 735 C C . ALA A 1 93 ? -5.660 1.669 12.120 1.00 88.88 93 ALA A C 1
ATOM 737 O O . ALA A 1 93 ? -6.550 2.336 12.654 1.00 88.88 93 ALA A O 1
ATOM 738 N N . GLU A 1 94 ? -5.816 0.356 11.907 1.00 87.62 94 GLU A N 1
ATOM 739 C CA . GLU A 1 94 ? -7.000 -0.395 12.349 1.00 87.62 94 GLU A CA 1
ATOM 740 C C . GLU A 1 94 ? -7.192 -0.341 13.873 1.00 87.62 94 GLU A C 1
ATOM 742 O O . GLU A 1 94 ? -8.320 -0.188 14.354 1.00 87.62 94 GLU A O 1
ATOM 747 N N . ALA A 1 95 ? -6.112 -0.470 14.648 1.00 87.19 95 ALA A N 1
ATOM 748 C CA . ALA A 1 95 ? -6.162 -0.394 16.104 1.00 87.19 95 ALA A CA 1
ATOM 749 C C . ALA A 1 95 ? -6.589 1.004 16.578 1.00 87.19 95 ALA A C 1
ATOM 751 O O . ALA A 1 95 ? -7.485 1.113 17.421 1.00 87.19 95 ALA A O 1
ATOM 752 N N . ALA A 1 96 ? -6.024 2.061 15.991 1.00 84.75 96 ALA A N 1
ATOM 753 C CA . ALA A 1 96 ? -6.385 3.446 16.282 1.00 84.75 96 ALA A CA 1
ATOM 754 C C . ALA A 1 96 ? -7.870 3.719 15.990 1.00 84.75 96 ALA A C 1
ATOM 756 O O . ALA A 1 96 ? -8.579 4.268 16.835 1.00 84.75 96 ALA A O 1
ATOM 757 N N . VAL A 1 97 ? -8.375 3.242 14.847 1.00 82.06 97 VAL A N 1
ATOM 758 C CA . VAL A 1 97 ? -9.800 3.319 14.487 1.00 82.06 97 VAL A CA 1
ATOM 759 C C . VAL A 1 97 ? -10.681 2.606 15.515 1.00 82.06 97 VAL A C 1
ATOM 761 O O . VAL A 1 97 ? -11.691 3.159 15.952 1.00 82.06 97 VAL A O 1
ATOM 764 N N . ARG A 1 98 ? -10.312 1.397 15.957 1.00 79.81 98 ARG A N 1
ATOM 765 C CA . ARG A 1 98 ? -11.083 0.662 16.979 1.00 79.81 98 ARG A CA 1
ATOM 766 C C . ARG A 1 98 ? -11.133 1.407 18.311 1.00 79.81 98 ARG A C 1
ATOM 768 O O . ARG A 1 98 ? -12.172 1.375 18.970 1.00 79.81 98 ARG A O 1
ATOM 775 N N . VAL A 1 99 ? -10.040 2.055 18.714 1.00 73.88 99 VAL A N 1
ATOM 776 C CA . VAL A 1 99 ? -10.007 2.884 19.928 1.00 73.88 99 VAL A CA 1
ATOM 777 C C . VAL A 1 99 ? -10.916 4.100 19.762 1.00 73.88 99 VAL A C 1
ATOM 779 O O . VAL A 1 99 ? -11.777 4.318 20.611 1.00 73.88 99 VAL A O 1
ATOM 782 N N . ALA A 1 100 ? -10.803 4.828 18.649 1.00 70.75 100 ALA A N 1
ATOM 783 C CA . ALA A 1 100 ? -11.619 6.010 18.376 1.00 70.75 100 ALA A CA 1
ATOM 784 C C . ALA A 1 100 ? -13.128 5.698 18.373 1.00 70.75 100 ALA A C 1
ATOM 786 O O . ALA A 1 100 ? -13.905 6.383 19.035 1.00 70.75 100 ALA A O 1
ATOM 787 N N . VAL A 1 101 ? -13.547 4.611 17.715 1.00 64.38 101 VAL A N 1
ATOM 788 C CA . VAL A 1 101 ? -14.959 4.187 17.692 1.00 64.38 101 VAL A CA 1
ATOM 789 C C . VAL A 1 101 ? -15.453 3.782 19.087 1.00 64.38 101 VAL A C 1
ATOM 791 O O . VAL A 1 101 ? -16.577 4.109 19.455 1.00 64.38 101 VAL A O 1
ATOM 794 N N . ARG A 1 102 ? -14.631 3.101 19.900 1.00 56.78 102 ARG A N 1
ATOM 795 C CA . ARG A 1 102 ? -15.007 2.742 21.283 1.00 56.78 102 ARG A CA 1
ATOM 796 C C . ARG A 1 102 ? -15.206 3.964 22.175 1.00 56.78 102 ARG A C 1
ATOM 798 O O . ARG A 1 102 ? -16.071 3.915 23.044 1.00 56.78 102 ARG A O 1
ATOM 805 N N . VAL A 1 103 ? -14.407 5.013 21.982 1.00 56.16 103 VAL A N 1
ATOM 806 C CA . VAL A 1 103 ? -14.576 6.287 22.695 1.00 56.16 103 VAL A CA 1
ATOM 807 C C . VAL A 1 103 ? -15.889 6.949 22.271 1.00 56.16 103 VAL A C 1
ATOM 809 O O . VAL A 1 103 ? -16.672 7.312 23.138 1.00 56.16 103 VAL A O 1
ATOM 812 N N . ALA A 1 104 ? -16.178 7.000 20.967 1.00 56.78 104 ALA A N 1
ATOM 813 C CA . ALA A 1 104 ? -17.385 7.637 20.433 1.00 56.78 104 ALA A CA 1
ATOM 814 C C . ALA A 1 104 ? -18.708 6.939 20.815 1.00 56.78 104 ALA A C 1
ATOM 816 O O . ALA A 1 104 ? -19.744 7.585 20.868 1.00 56.78 104 ALA A O 1
ATOM 817 N N . VAL A 1 105 ? -18.704 5.627 21.083 1.00 61.38 105 VAL A N 1
ATOM 818 C CA . VAL A 1 105 ? -19.912 4.880 21.506 1.00 61.38 105 VAL A CA 1
ATOM 819 C C . VAL A 1 105 ? -20.204 5.031 23.010 1.00 61.38 105 VAL A C 1
ATOM 821 O O . VAL A 1 105 ? -21.289 4.678 23.464 1.00 61.38 105 VAL A O 1
ATOM 824 N N . ARG A 1 106 ? -19.246 5.520 23.808 1.00 53.44 106 ARG A N 1
ATOM 825 C CA . ARG A 1 106 ? -19.391 5.669 25.272 1.00 53.44 106 ARG A CA 1
ATOM 826 C C . ARG A 1 106 ? -19.783 7.078 25.729 1.00 53.44 106 ARG A C 1
ATOM 828 O O . ARG A 1 106 ? -19.974 7.269 26.927 1.00 53.44 106 ARG A O 1
ATOM 835 N N . SER A 1 107 ? -19.855 8.030 24.806 1.00 48.06 107 SER A N 1
ATOM 836 C CA . SER A 1 107 ? -20.257 9.429 25.006 1.00 48.06 107 SER A CA 1
ATOM 837 C C . SER A 1 107 ? -21.680 9.649 24.525 1.00 48.06 107 SER A C 1
ATOM 839 O O . SER A 1 107 ? -22.446 10.297 25.265 1.00 48.06 107 SER A O 1
#

Secondary structure (DSSP, 8-state):
---PPPP---------------TTPPPP----PPTTHHHHHHHHHHHHH-TTEEEEEETTTTEEEEEE--TTSS--EEEESSHHHHHHHHHHHHHHHHHHHHHHT--

Nearest PDB structures (foldseek):
  2ffg-assembly1_B  TM=5.781E-01  e=7.738E-01  Bacillus subtilis
  8dgi-assembly1_A  TM=6.124E-01  e=1.213E+00  Drosophila melanogaster
  8bao-assembly1_B  TM=4.781E-01  e=1.138E+00  Dysgonamonadaceae bacterium
  8dgj-assembly1_A  TM=4.858E-01  e=2.796E+00  Drosophila melanogaster
  3maz-assembly1_A  TM=4.203E-01  e=1.568E+00  Homo sapiens

Sequence (107 aa):
MSGRHRPVQEIGSQGRPVGRHRSGRRPEMVTRRRFDADAIAQAAMLDQLEPGWLVWYGTYFRQFYAVAMSGKVGPLCVTAQSCEALRTQMREAEAAVRVAVRVAVRS

Solvent-accessible surface area (backbone atoms only — not comparable to full-atom values): 6852 Å² total; per-residue (Å²): 141,81,87,78,81,77,80,83,76,76,79,72,80,77,70,74,80,73,77,85,74,70,83,86,67,75,84,75,89,72,81,84,76,68,79,65,52,66,55,46,50,51,24,53,52,49,24,72,74,36,84,61,36,51,42,42,56,41,79,90,79,62,29,37,39,37,34,46,69,59,77,86,84,51,88,44,75,51,72,24,83,42,72,68,59,35,51,52,50,52,53,52,51,53,50,51,50,55,51,53,54,57,55,65,74,73,110

Mean predicted aligned error: 14.17 Å

pLDDT: mean 78.17, std 17.28, range [42.94, 96.69]

Radius of gyration: 29.59 Å; Cα contacts (8 Å, |Δi|>4): 87; chains: 1; bounding box: 76×64×66 Å